Protein AF-A0A9D5L7P1-F1 (afdb_monomer_lite)

Radius of gyration: 15.71 Å; chains: 1; bounding box: 36×27×46 Å

Foldseek 3Di:
DVVLVVVLLVQLLVLLVVVVVVDPDDDDLLRSLVVSQQAKAAFDSDDLVCLLVQLVCLVVVNHPDDDPLVNVQSVVLNVQLVVVVVVVDDSSRSSVCRRVPPIGSGSSDDSVVSSVSSVVD

pLDDT: mean 94.83, std 4.99, range [66.44, 98.56]

Structure (mmCIF, N/CA/C/O backbone):
data_AF-A0A9D5L7P1-F1
#
_entry.id   AF-A0A9D5L7P1-F1
#
loop_
_atom_site.group_PDB
_atom_site.id
_atom_site.type_symbol
_atom_site.label_atom_id
_atom_site.label_alt_id
_atom_site.label_comp_id
_atom_site.label_asym_id
_atom_site.label_entity_id
_atom_site.label_seq_id
_atom_si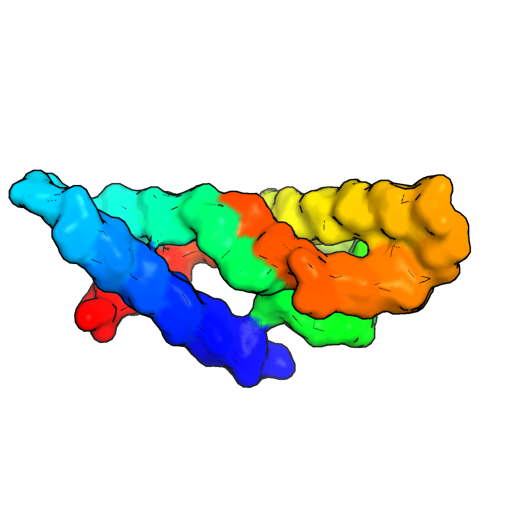te.pdbx_PDB_ins_code
_atom_site.Cartn_x
_atom_site.Cartn_y
_atom_site.Cartn_z
_atom_site.occupancy
_atom_site.B_iso_or_equiv
_atom_site.auth_seq_id
_atom_site.auth_comp_id
_atom_site.auth_asym_id
_atom_site.auth_atom_id
_atom_site.pdbx_PDB_model_num
ATOM 1 N N . MET A 1 1 ? 0.890 -12.842 7.928 1.00 66.44 1 MET A N 1
ATOM 2 C CA . MET A 1 1 ? 1.862 -11.865 7.367 1.00 66.44 1 MET A CA 1
ATOM 3 C C . MET A 1 1 ? 2.493 -12.376 6.073 1.00 66.44 1 MET A C 1
ATOM 5 O O . MET A 1 1 ? 2.486 -11.627 5.106 1.00 66.44 1 MET A O 1
ATOM 9 N N . LEU A 1 2 ? 2.978 -13.626 6.032 1.00 79.06 2 LEU A N 1
ATOM 10 C CA . LEU A 1 2 ? 3.538 -14.257 4.823 1.00 79.06 2 LEU A CA 1
ATOM 11 C C . LEU A 1 2 ? 2.576 -14.223 3.625 1.00 79.06 2 LEU A C 1
ATOM 13 O O . LEU A 1 2 ? 2.951 -13.748 2.560 1.00 79.06 2 LEU A O 1
ATOM 17 N N . GLU A 1 3 ? 1.310 -14.573 3.844 1.00 87.44 3 GLU A N 1
ATOM 18 C CA . GLU A 1 3 ? 0.274 -14.551 2.803 1.00 87.44 3 GLU A CA 1
ATOM 19 C C . GLU A 1 3 ? 0.130 -13.182 2.108 1.00 87.44 3 GLU A C 1
ATOM 21 O O . GLU A 1 3 ? 0.064 -13.100 0.883 1.00 87.44 3 GLU A O 1
ATOM 26 N N . GLN A 1 4 ? 0.163 -12.082 2.872 1.00 90.19 4 GLN A N 1
ATOM 27 C CA . GLN A 1 4 ? 0.057 -10.730 2.311 1.00 90.19 4 GLN A CA 1
ATOM 28 C C . GLN A 1 4 ? 1.301 -10.341 1.501 1.00 90.19 4 GLN A C 1
ATOM 30 O O . GLN A 1 4 ? 1.190 -9.621 0.510 1.00 90.19 4 GLN A O 1
ATOM 35 N N . ILE A 1 5 ? 2.482 -10.830 1.893 1.00 92.38 5 ILE A N 1
ATOM 36 C CA . ILE A 1 5 ? 3.729 -10.613 1.147 1.00 92.38 5 ILE A CA 1
ATOM 37 C C . ILE A 1 5 ? 3.686 -11.373 -0.179 1.00 92.38 5 ILE A C 1
ATOM 39 O O . ILE A 1 5 ? 4.012 -10.805 -1.220 1.00 92.38 5 ILE A O 1
ATOM 43 N N . GLU A 1 6 ? 3.262 -12.634 -0.162 1.00 94.44 6 GLU A N 1
ATOM 44 C CA . GLU A 1 6 ? 3.135 -13.446 -1.372 1.00 94.44 6 GLU A CA 1
ATOM 45 C C . GLU A 1 6 ? 2.097 -12.868 -2.329 1.00 94.44 6 GLU A C 1
ATOM 47 O O . GLU A 1 6 ? 2.371 -12.729 -3.522 1.00 94.44 6 GLU A O 1
ATOM 52 N N . ARG A 1 7 ? 0.933 -12.463 -1.805 1.00 95.88 7 ARG A N 1
ATOM 53 C CA . ARG A 1 7 ? -0.105 -11.788 -2.586 1.00 95.88 7 ARG A CA 1
ATOM 54 C C . ARG A 1 7 ? 0.428 -10.513 -3.234 1.00 95.88 7 ARG A C 1
ATOM 56 O O . ARG A 1 7 ? 0.309 -10.374 -4.447 1.00 95.88 7 ARG A O 1
ATOM 63 N N . ARG A 1 8 ? 1.102 -9.645 -2.467 1.00 96.50 8 ARG A N 1
ATOM 64 C CA . ARG A 1 8 ? 1.756 -8.441 -3.006 1.00 96.50 8 ARG A CA 1
ATOM 65 C C . ARG A 1 8 ? 2.713 -8.779 -4.133 1.00 96.50 8 ARG A C 1
ATOM 67 O O . ARG A 1 8 ? 2.708 -8.101 -5.150 1.00 96.50 8 ARG A O 1
ATOM 74 N N . ASN A 1 9 ? 3.557 -9.790 -3.948 1.00 97.12 9 ASN A N 1
ATOM 75 C CA . ASN A 1 9 ? 4.563 -10.139 -4.944 1.00 97.12 9 ASN A CA 1
ATOM 76 C C . ASN A 1 9 ? 3.915 -10.645 -6.242 1.00 97.12 9 ASN A C 1
ATOM 78 O O . ASN A 1 9 ? 4.384 -10.284 -7.318 1.00 97.12 9 ASN A O 1
ATOM 82 N N . ARG A 1 10 ? 2.826 -11.422 -6.155 1.00 97.00 10 ARG A N 1
ATOM 83 C CA . ARG A 1 10 ? 2.049 -11.849 -7.331 1.00 97.00 10 ARG A CA 1
ATOM 84 C C . ARG A 1 10 ? 1.397 -10.666 -8.044 1.00 97.00 10 ARG A C 1
ATOM 86 O O . ARG A 1 10 ? 1.506 -10.557 -9.262 1.00 97.00 10 ARG A O 1
ATOM 93 N N . ASP A 1 11 ? 0.757 -9.775 -7.293 1.00 97.81 11 ASP A N 1
ATOM 94 C CA . ASP A 1 11 ? 0.076 -8.598 -7.844 1.00 97.81 11 ASP A CA 1
ATOM 95 C C . ASP A 1 11 ? 1.078 -7.627 -8.483 1.00 97.81 11 ASP A C 1
ATOM 97 O O . ASP A 1 11 ? 0.840 -7.118 -9.575 1.00 97.81 11 ASP A O 1
ATOM 101 N N . PHE A 1 12 ? 2.244 -7.455 -7.860 1.00 98.06 12 PHE A N 1
ATOM 102 C CA . PHE A 1 12 ? 3.346 -6.662 -8.396 1.00 98.06 12 PHE A CA 1
ATOM 103 C C . PHE A 1 12 ? 3.919 -7.270 -9.682 1.00 98.06 12 PHE A C 1
ATOM 105 O O . PHE A 1 12 ? 4.092 -6.564 -10.669 1.00 98.06 12 PHE A O 1
ATOM 112 N N . ALA A 1 13 ? 4.173 -8.583 -9.704 1.00 97.38 13 ALA A N 1
ATOM 113 C CA . ALA A 1 13 ? 4.676 -9.274 -10.891 1.00 97.38 13 ALA A CA 1
ATOM 114 C C . ALA A 1 13 ? 3.709 -9.157 -12.077 1.00 97.38 13 ALA A C 1
ATOM 116 O O . ALA A 1 13 ? 4.129 -8.872 -13.197 1.00 97.38 13 ALA A O 1
ATOM 117 N N . ARG A 1 14 ? 2.407 -9.323 -11.821 1.00 97.19 14 ARG A N 1
ATOM 118 C CA . ARG A 1 14 ? 1.354 -9.095 -12.817 1.00 97.19 14 ARG A CA 1
ATOM 119 C C . ARG A 1 14 ? 1.388 -7.662 -13.345 1.00 97.19 14 ARG A C 1
ATOM 121 O O . ARG A 1 14 ? 1.385 -7.471 -14.554 1.00 97.19 14 ARG A O 1
ATOM 128 N N . ARG A 1 15 ? 1.516 -6.674 -12.459 1.00 97.44 15 ARG A N 1
ATOM 129 C CA . ARG A 1 15 ? 1.614 -5.265 -12.850 1.00 97.44 15 ARG A CA 1
ATOM 130 C C . ARG A 1 15 ? 2.839 -4.969 -13.715 1.00 97.44 15 ARG A C 1
ATOM 132 O O . ARG A 1 15 ? 2.740 -4.201 -14.665 1.00 97.44 15 ARG A O 1
ATOM 139 N N . CYS A 1 16 ? 3.982 -5.592 -13.427 1.00 96.31 16 CYS A N 1
ATOM 140 C CA . CYS A 1 16 ? 5.153 -5.490 -14.295 1.00 96.31 16 CYS A CA 1
ATOM 141 C C . CYS A 1 16 ? 4.873 -6.056 -15.697 1.00 96.31 16 CYS A C 1
ATOM 143 O O . CYS A 1 16 ? 5.227 -5.409 -16.678 1.00 96.31 16 CYS A O 1
ATOM 145 N N . LYS A 1 17 ? 4.208 -7.216 -15.802 1.00 94.88 17 LYS A N 1
ATOM 146 C CA . LYS A 1 17 ? 3.842 -7.816 -17.098 1.00 94.88 17 LYS A CA 1
ATOM 147 C C . LYS A 1 17 ? 2.917 -6.908 -17.908 1.00 94.88 17 LYS A C 1
ATOM 149 O O . LYS A 1 17 ? 3.214 -6.641 -19.064 1.00 94.88 17 LYS A O 1
ATOM 154 N N . GLU A 1 18 ? 1.890 -6.344 -17.275 1.00 94.69 18 GLU A N 1
ATOM 155 C CA . GLU A 1 18 ? 0.993 -5.367 -17.914 1.00 94.69 18 GLU A CA 1
ATOM 156 C C . GLU A 1 18 ? 1.760 -4.152 -18.462 1.00 94.69 18 GLU A C 1
ATOM 158 O O . GLU A 1 18 ? 1.518 -3.707 -19.580 1.00 94.69 18 GLU A O 1
ATOM 163 N N . ILE A 1 19 ? 2.713 -3.611 -17.693 1.00 94.31 19 ILE A N 1
ATOM 164 C CA . ILE A 1 19 ? 3.526 -2.469 -18.138 1.00 94.31 19 ILE A CA 1
ATOM 165 C C . ILE A 1 19 ? 4.421 -2.856 -19.322 1.00 94.31 19 ILE A C 1
ATOM 167 O O . ILE A 1 19 ? 4.560 -2.054 -20.242 1.00 94.31 19 ILE A O 1
ATOM 171 N N . MET A 1 20 ? 5.006 -4.058 -19.317 1.00 91.56 20 MET A N 1
ATOM 172 C CA . MET A 1 20 ? 5.815 -4.558 -20.436 1.00 91.56 20 MET A CA 1
ATOM 173 C C . MET A 1 20 ? 4.983 -4.753 -21.705 1.00 91.56 20 MET A C 1
ATOM 175 O O . MET A 1 20 ? 5.425 -4.369 -22.779 1.00 91.56 20 MET A O 1
ATOM 179 N N . GLU A 1 21 ? 3.779 -5.315 -21.591 1.00 91.50 21 GLU A N 1
ATOM 180 C CA . GLU A 1 21 ? 2.877 -5.531 -22.730 1.00 91.50 21 GLU A CA 1
ATOM 181 C C . GLU A 1 21 ? 2.426 -4.208 -23.367 1.00 91.50 21 GLU A C 1
ATOM 183 O O . GLU A 1 21 ? 2.313 -4.111 -24.588 1.00 91.50 21 GLU A O 1
ATOM 188 N N . LEU A 1 22 ? 2.213 -3.175 -22.547 1.00 89.81 22 LEU A N 1
ATOM 189 C CA . LEU A 1 22 ? 1.832 -1.834 -23.000 1.00 89.81 22 LEU A CA 1
ATOM 190 C C . LEU A 1 22 ? 3.012 -1.008 -23.533 1.00 89.81 22 LEU A C 1
ATOM 192 O O . LEU A 1 22 ? 2.794 0.007 -24.196 1.00 89.81 22 LEU A O 1
ATOM 196 N N . ASN A 1 23 ? 4.254 -1.387 -23.218 1.00 86.38 23 ASN A N 1
ATOM 197 C CA . ASN A 1 23 ? 5.442 -0.626 -23.582 1.00 86.38 23 ASN A CA 1
ATOM 198 C C . ASN A 1 23 ? 6.197 -1.302 -24.733 1.00 86.38 23 ASN A C 1
ATOM 200 O O . ASN A 1 23 ? 6.908 -2.282 -24.545 1.00 86.38 23 ASN A O 1
ATOM 204 N N . HIS A 1 24 ? 6.092 -0.741 -25.937 1.00 75.50 24 HIS A N 1
ATOM 205 C CA . HIS A 1 24 ? 6.767 -1.273 -27.127 1.00 75.50 24 HIS A CA 1
ATOM 206 C C . HIS A 1 24 ? 8.260 -0.900 -27.224 1.00 75.50 24 HIS A C 1
ATOM 208 O O . HIS A 1 24 ? 8.927 -1.290 -28.182 1.00 75.50 24 HIS A O 1
ATOM 214 N N . ALA A 1 25 ? 8.791 -0.132 -26.266 1.00 79.00 25 ALA A N 1
ATOM 215 C CA . ALA A 1 25 ? 10.185 0.299 -26.247 1.00 79.00 25 ALA A CA 1
ATOM 216 C C . ALA A 1 25 ? 11.044 -0.559 -25.298 1.00 79.00 25 ALA A C 1
ATOM 218 O O . ALA A 1 25 ? 10.557 -0.980 -24.245 1.00 79.00 25 ALA A O 1
ATOM 219 N N . PRO A 1 26 ? 12.340 -0.767 -25.608 1.00 76.44 26 PRO A N 1
ATOM 220 C CA . PRO A 1 26 ? 13.271 -1.399 -24.682 1.00 76.44 26 PRO A CA 1
ATOM 221 C C . PRO A 1 26 ? 13.343 -0.609 -23.371 1.00 76.44 26 PRO A C 1
ATOM 223 O O . PRO A 1 26 ? 13.695 0.571 -23.360 1.00 76.44 26 PRO A O 1
ATOM 226 N N . GLU A 1 27 ? 13.027 -1.264 -22.258 1.00 86.00 27 GLU A N 1
ATOM 227 C CA . GLU A 1 27 ? 13.040 -0.664 -20.928 1.00 86.00 27 GLU A CA 1
ATOM 228 C C . GLU A 1 27 ? 13.985 -1.437 -20.004 1.00 86.00 27 GLU A C 1
ATOM 230 O O . GLU A 1 27 ? 14.085 -2.662 -20.054 1.00 86.00 27 GLU A O 1
ATOM 235 N N . THR A 1 28 ? 14.704 -0.716 -19.140 1.00 92.69 28 THR A N 1
ATOM 236 C CA . THR A 1 28 ? 15.565 -1.362 -18.143 1.00 92.69 28 THR A CA 1
ATOM 237 C C . THR A 1 28 ? 14.731 -1.970 -17.019 1.00 92.69 28 THR A C 1
ATOM 239 O O . THR A 1 28 ? 13.714 -1.409 -16.608 1.00 92.69 28 THR A O 1
ATOM 242 N N . LEU A 1 29 ? 15.222 -3.062 -16.427 1.00 92.19 29 LEU A N 1
ATOM 243 C CA . LEU A 1 29 ? 14.584 -3.691 -15.266 1.00 92.19 29 LEU A CA 1
ATOM 244 C C . LEU A 1 29 ? 14.337 -2.700 -14.114 1.00 92.19 29 LEU A C 1
ATOM 246 O O . LEU A 1 29 ? 13.319 -2.771 -13.430 1.00 92.19 29 LEU A O 1
ATOM 250 N N . THR A 1 30 ? 15.265 -1.763 -13.900 1.00 94.06 30 THR A N 1
ATOM 251 C CA . THR A 1 30 ? 15.128 -0.720 -12.876 1.00 94.06 30 THR A CA 1
ATOM 252 C C . THR A 1 30 ? 13.965 0.216 -13.185 1.00 94.06 30 THR A C 1
ATOM 254 O O . THR A 1 30 ? 13.173 0.488 -12.289 1.00 94.06 30 THR A O 1
ATOM 257 N N . SER A 1 31 ? 13.836 0.678 -14.432 1.00 94.62 31 SER A N 1
ATOM 258 C CA . SER A 1 31 ? 12.735 1.557 -14.842 1.00 94.62 31 SER A CA 1
ATOM 259 C C . SER A 1 31 ? 11.381 0.856 -14.717 1.00 94.62 31 SER A C 1
ATOM 261 O O . SER A 1 31 ? 10.465 1.395 -14.094 1.00 94.62 31 SER A O 1
ATOM 263 N N . LEU A 1 32 ? 11.295 -0.395 -15.184 1.00 95.62 32 LEU A N 1
ATOM 264 C CA . LEU A 1 32 ? 10.096 -1.221 -15.051 1.00 95.62 32 LEU A CA 1
ATOM 265 C C . LEU A 1 32 ? 9.685 -1.398 -13.582 1.00 95.62 32 LEU A C 1
ATOM 267 O O . LEU A 1 32 ? 8.524 -1.195 -13.224 1.00 95.62 32 LEU A O 1
ATOM 271 N N . ALA A 1 33 ? 10.639 -1.761 -12.719 1.00 96.62 33 ALA A N 1
ATOM 272 C CA . ALA A 1 33 ? 10.385 -1.978 -11.299 1.00 96.62 33 ALA A CA 1
ATOM 273 C C . ALA A 1 33 ? 9.927 -0.695 -10.589 1.00 96.62 33 ALA A C 1
ATOM 275 O O . ALA A 1 33 ? 9.024 -0.758 -9.755 1.00 96.62 33 ALA A O 1
ATOM 276 N N . THR A 1 34 ? 10.519 0.456 -10.921 1.00 96.31 34 THR A N 1
ATOM 277 C CA . THR A 1 34 ? 10.117 1.758 -10.371 1.00 96.31 34 THR A CA 1
ATOM 278 C C . THR A 1 34 ? 8.696 2.115 -10.794 1.00 96.31 34 THR A C 1
ATOM 280 O O . THR A 1 34 ? 7.853 2.348 -9.931 1.00 96.31 34 THR A O 1
ATOM 283 N N . ARG A 1 35 ? 8.385 2.055 -12.095 1.00 95.69 35 ARG A N 1
ATOM 284 C CA . ARG A 1 35 ? 7.041 2.364 -12.610 1.00 95.69 35 ARG A CA 1
ATOM 285 C C . ARG A 1 35 ? 5.970 1.456 -12.019 1.00 95.69 35 ARG A C 1
ATOM 287 O O . ARG A 1 35 ? 4.904 1.929 -11.638 1.00 95.69 35 ARG A O 1
ATOM 294 N N . ALA A 1 36 ? 6.252 0.159 -11.912 1.00 96.94 36 ALA A N 1
ATOM 295 C CA . ALA A 1 36 ? 5.335 -0.779 -11.276 1.00 96.94 36 ALA A CA 1
ATOM 296 C C . ALA A 1 36 ? 5.126 -0.440 -9.792 1.00 96.94 36 ALA A C 1
ATOM 298 O O . ALA A 1 36 ? 3.991 -0.454 -9.321 1.00 96.94 36 ALA A O 1
ATOM 299 N N . ALA A 1 37 ? 6.192 -0.089 -9.062 1.00 97.38 37 ALA A N 1
ATOM 300 C CA . ALA A 1 37 ? 6.116 0.249 -7.640 1.00 97.38 37 ALA A CA 1
ATOM 301 C C . ALA A 1 37 ? 5.326 1.526 -7.361 1.00 97.38 37 ALA A C 1
ATOM 303 O O . ALA A 1 37 ? 4.611 1.568 -6.360 1.00 97.38 37 ALA A O 1
ATOM 304 N N . GLU A 1 38 ? 5.440 2.520 -8.238 1.00 96.69 38 GLU A N 1
ATOM 305 C CA . GLU A 1 38 ? 4.723 3.797 -8.168 1.00 96.69 38 GLU A CA 1
ATOM 306 C C . GLU A 1 38 ? 3.280 3.707 -8.676 1.00 96.69 38 GLU A C 1
ATOM 308 O O . GLU A 1 38 ? 2.486 4.609 -8.429 1.00 96.69 38 GLU A O 1
ATOM 313 N N . SER A 1 39 ? 2.921 2.623 -9.365 1.00 96.81 39 SER A N 1
ATOM 314 C CA . SER A 1 39 ? 1.560 2.417 -9.849 1.00 96.81 39 SER A CA 1
ATOM 315 C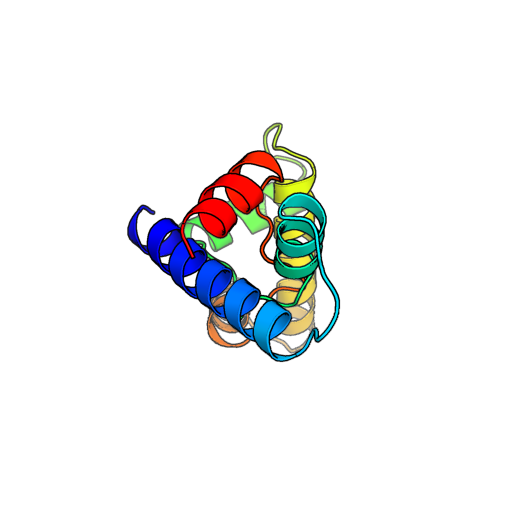 C . SER A 1 39 ? 0.601 1.987 -8.737 1.00 96.81 39 SER A C 1
ATOM 317 O O . SER A 1 39 ? 1.008 1.362 -7.755 1.00 96.81 39 SER A O 1
ATOM 319 N N . GLU 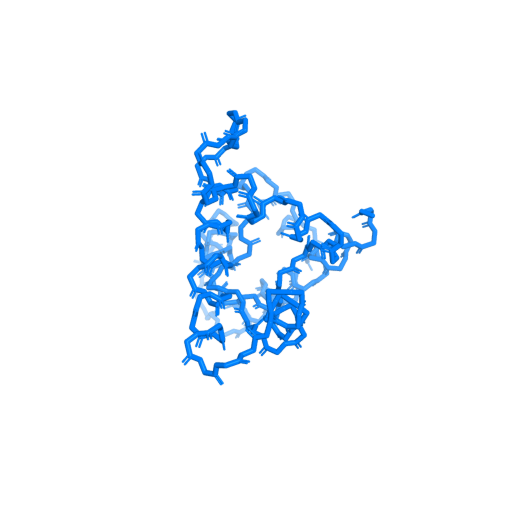A 1 40 ? -0.688 2.278 -8.929 1.00 96.94 40 GLU A N 1
ATOM 320 C CA . GLU A 1 40 ? -1.740 1.898 -7.987 1.00 96.94 40 GLU A CA 1
ATOM 321 C C . GLU A 1 40 ? -1.717 0.389 -7.689 1.00 96.94 40 GLU A C 1
ATOM 323 O O . GLU A 1 40 ? -1.646 -0.445 -8.597 1.00 96.94 40 GLU A O 1
ATOM 328 N N . ALA A 1 41 ? -1.799 0.048 -6.402 1.00 96.94 41 ALA A N 1
ATOM 329 C CA . ALA A 1 41 ? -1.940 -1.321 -5.937 1.00 96.94 41 ALA A CA 1
ATOM 330 C C . ALA A 1 41 ? -3.399 -1.614 -5.542 1.00 96.94 41 ALA A C 1
ATOM 332 O O . ALA A 1 41 ? -4.076 -0.758 -4.964 1.00 96.94 41 ALA A O 1
ATOM 333 N N . PRO A 1 42 ? -3.886 -2.848 -5.770 1.00 96.38 42 PRO A N 1
ATOM 334 C CA . PRO A 1 42 ? -5.290 -3.201 -5.561 1.00 96.38 42 PRO A CA 1
ATOM 335 C C . PRO A 1 42 ? 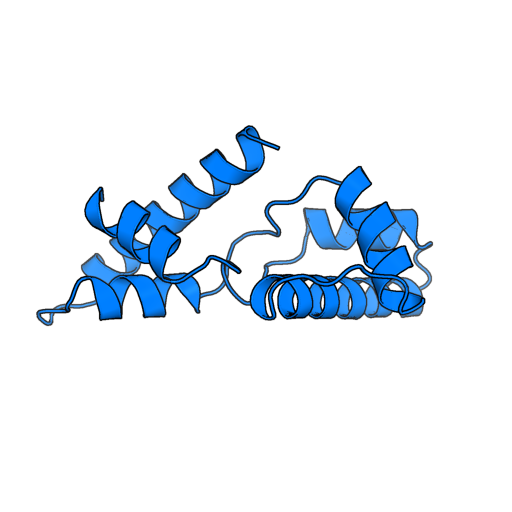-5.747 -3.086 -4.102 1.00 96.38 42 PRO A C 1
ATOM 337 O O . PRO A 1 42 ? -6.937 -2.929 -3.846 1.00 96.38 42 PRO A O 1
ATOM 340 N N . CYS A 1 43 ? -4.829 -3.187 -3.137 1.00 96.44 43 CYS A N 1
ATOM 341 C CA . CYS A 1 43 ? -5.126 -3.030 -1.719 1.00 96.44 43 CYS A CA 1
ATOM 342 C C . CYS A 1 43 ? -3.859 -2.737 -0.903 1.00 96.44 43 CYS A C 1
ATOM 344 O O . CYS A 1 43 ? -2.730 -2.803 -1.398 1.00 96.44 43 CYS A O 1
ATOM 346 N N . TYR A 1 44 ? -4.045 -2.484 0.392 1.00 97.06 44 TYR A N 1
ATOM 347 C CA . TYR A 1 44 ? -2.955 -2.496 1.363 1.00 97.06 44 TYR A CA 1
ATOM 348 C C . TYR A 1 44 ? -2.655 -3.927 1.815 1.00 97.06 44 TYR A C 1
ATOM 350 O O . TYR A 1 44 ? -3.497 -4.601 2.408 1.00 97.06 44 TYR A O 1
ATOM 358 N N . TYR A 1 45 ? -1.421 -4.383 1.604 1.00 96.12 45 TYR A N 1
ATOM 359 C CA . TYR A 1 45 ? -0.963 -5.724 1.991 1.00 96.12 45 TYR A CA 1
ATOM 360 C C . TYR A 1 45 ? -0.596 -5.801 3.480 1.00 96.12 45 TYR A C 1
ATOM 362 O O . TYR A 1 45 ? 0.561 -6.011 3.860 1.00 96.12 45 TYR A O 1
ATOM 370 N N . VAL A 1 46 ? -1.590 -5.585 4.338 1.00 95.88 46 VAL A N 1
ATOM 371 C CA . VAL A 1 46 ? -1.488 -5.574 5.805 1.00 95.88 46 VAL A CA 1
ATOM 372 C C . VAL A 1 46 ? -2.649 -6.362 6.415 1.00 95.88 46 VAL A C 1
ATOM 374 O O . VAL A 1 46 ? -3.668 -6.569 5.762 1.00 95.88 46 VAL A O 1
ATOM 377 N N . SER A 1 47 ? -2.502 -6.862 7.643 1.00 95.69 47 SER A N 1
ATOM 378 C CA . SER A 1 47 ? -3.636 -7.457 8.363 1.00 95.69 47 SER A CA 1
ATOM 379 C C . SER A 1 47 ? -4.494 -6.375 9.014 1.00 95.69 47 SER A C 1
ATOM 381 O O . SER A 1 47 ? -4.005 -5.280 9.308 1.00 95.69 47 SER A O 1
ATOM 383 N N . TYR A 1 48 ? -5.758 -6.709 9.282 1.00 96.38 48 TYR A N 1
ATOM 384 C CA . TYR A 1 48 ? -6.683 -5.835 10.000 1.00 96.38 48 TYR A CA 1
ATOM 385 C C . TYR A 1 48 ? -6.128 -5.407 11.365 1.00 96.38 48 TYR A C 1
ATOM 387 O O . TYR A 1 48 ? -5.994 -4.211 11.616 1.00 96.38 48 TYR A O 1
ATOM 395 N N . ASP A 1 49 ? -5.701 -6.361 12.196 1.00 96.44 49 ASP A N 1
ATOM 396 C CA . ASP A 1 49 ? -5.187 -6.071 13.543 1.00 96.44 49 ASP A CA 1
ATOM 397 C C . ASP A 1 49 ? -3.959 -5.157 13.513 1.00 96.44 49 ASP A C 1
ATOM 399 O O . ASP A 1 49 ? -3.821 -4.243 14.328 1.00 96.44 49 ASP A O 1
ATOM 403 N N . MET A 1 50 ? -3.077 -5.363 12.528 1.00 95.56 50 MET A N 1
ATOM 404 C CA . MET A 1 50 ? -1.915 -4.503 12.340 1.00 95.56 50 MET A CA 1
ATOM 405 C C . MET A 1 50 ? -2.339 -3.094 11.930 1.00 95.56 50 MET A C 1
ATOM 407 O O . MET A 1 50 ? -1.807 -2.132 12.469 1.00 95.56 50 MET A O 1
ATOM 411 N N . ALA A 1 51 ? -3.307 -2.951 11.023 1.00 97.25 51 ALA A N 1
ATOM 412 C CA . ALA A 1 51 ? -3.792 -1.639 10.611 1.00 97.25 51 ALA A CA 1
ATOM 413 C C . ALA A 1 51 ? -4.473 -0.884 11.762 1.00 97.25 51 ALA A C 1
ATOM 415 O O . ALA A 1 51 ? -4.160 0.284 11.984 1.00 97.25 51 ALA A O 1
ATOM 416 N N . VAL A 1 52 ? -5.342 -1.545 12.531 1.00 97.88 52 VAL A N 1
ATOM 417 C CA . VAL A 1 52 ? -6.002 -0.962 13.714 1.00 97.88 52 VAL A CA 1
ATOM 418 C C . VAL A 1 52 ? -4.971 -0.487 14.734 1.00 97.88 52 VAL A C 1
ATOM 420 O O . VAL A 1 52 ? -5.057 0.626 15.247 1.00 97.88 52 VAL A O 1
ATOM 423 N N . ARG A 1 53 ? -3.965 -1.306 15.038 1.00 97.00 53 ARG A N 1
ATOM 424 C CA . ARG A 1 53 ? -2.930 -0.912 15.995 1.00 97.00 53 ARG A CA 1
ATOM 425 C C . ARG A 1 53 ? -2.085 0.242 15.451 1.00 97.00 53 ARG A C 1
ATOM 427 O O . ARG A 1 53 ? -1.950 1.279 16.097 1.00 97.00 53 ARG A O 1
ATOM 434 N N . THR A 1 54 ? -1.553 0.090 14.244 1.00 96.62 54 THR A N 1
ATOM 435 C CA . THR A 1 54 ? -0.550 1.007 13.698 1.00 96.62 54 THR A CA 1
ATOM 436 C C . THR A 1 54 ? -1.129 2.354 13.276 1.00 96.62 54 THR A C 1
ATOM 438 O O . THR A 1 54 ? -0.466 3.372 13.452 1.00 96.62 54 THR A O 1
ATOM 441 N N . VAL A 1 55 ? -2.373 2.418 12.792 1.00 97.25 55 VAL A N 1
ATOM 442 C CA . VAL A 1 55 ? -3.030 3.709 12.513 1.00 97.25 55 VAL A CA 1
ATOM 443 C C . VAL A 1 55 ? -3.249 4.493 13.809 1.00 97.25 55 VAL A C 1
ATOM 445 O O . VAL A 1 55 ? -3.080 5.711 13.822 1.00 97.25 55 VAL A O 1
ATOM 448 N N . ARG A 1 56 ? -3.589 3.816 14.913 1.00 96.56 56 ARG A N 1
ATOM 449 C CA . ARG A 1 56 ? -3.732 4.462 16.224 1.00 96.56 56 ARG A CA 1
ATOM 450 C C . ARG A 1 56 ? -2.393 5.004 16.730 1.00 96.56 56 ARG A C 1
ATOM 452 O O . ARG A 1 56 ? -2.337 6.168 17.112 1.00 96.56 56 ARG A O 1
ATOM 459 N N . GLU A 1 57 ? -1.334 4.199 16.673 1.00 96.31 57 GLU A N 1
ATOM 460 C CA . GLU A 1 57 ? 0.035 4.612 17.035 1.00 96.31 57 GLU A CA 1
ATOM 461 C C . GLU A 1 57 ? 0.517 5.789 16.172 1.00 96.31 57 GLU A C 1
ATOM 463 O O . GLU A 1 57 ? 1.022 6.782 16.693 1.00 96.31 57 GLU A O 1
ATOM 468 N N . TYR A 1 58 ? 0.296 5.724 14.853 1.00 95.94 58 TYR A N 1
ATOM 469 C CA . TYR A 1 58 ? 0.629 6.798 13.914 1.00 95.94 58 TYR A CA 1
ATOM 470 C C . TYR A 1 58 ? -0.039 8.121 14.301 1.00 95.94 58 TYR A C 1
ATOM 472 O O . TYR A 1 58 ? 0.631 9.148 14.383 1.00 95.94 58 TYR A O 1
ATOM 480 N N . ARG A 1 59 ? -1.345 8.095 14.591 1.00 94.19 59 ARG A N 1
ATOM 481 C CA . ARG A 1 59 ? -2.123 9.294 14.950 1.00 94.19 59 ARG A CA 1
ATOM 482 C C . ARG A 1 59 ? -1.709 9.916 16.281 1.00 94.19 59 ARG A C 1
ATOM 484 O O . ARG A 1 59 ? -1.872 11.118 16.450 1.00 94.19 59 ARG A O 1
ATOM 491 N N . ARG A 1 60 ? -1.184 9.119 17.213 1.00 95.75 60 ARG A N 1
ATOM 492 C CA . ARG A 1 60 ? -0.671 9.599 18.506 1.00 95.75 60 ARG A CA 1
ATOM 493 C C . ARG A 1 60 ? 0.768 10.111 18.437 1.00 95.75 60 ARG A C 1
ATOM 495 O O . ARG A 1 60 ? 1.272 10.620 19.428 1.00 95.75 60 ARG A O 1
ATOM 502 N N . GLY A 1 61 ? 1.439 9.958 17.293 1.00 92.75 61 GLY A N 1
ATOM 503 C CA . GLY A 1 61 ? 2.873 10.228 17.182 1.00 92.75 61 GLY A CA 1
ATOM 504 C C . GLY A 1 61 ? 3.745 9.187 17.895 1.00 92.75 61 GLY A C 1
ATOM 505 O O . GLY A 1 61 ? 4.936 9.410 18.070 1.00 92.75 61 GLY A O 1
ATOM 506 N N . GLU A 1 62 ? 3.171 8.044 18.276 1.00 92.69 62 GLU A N 1
ATOM 507 C CA . GLU A 1 62 ? 3.831 6.959 19.022 1.00 92.69 62 GLU A CA 1
ATOM 508 C C . GLU A 1 62 ? 4.465 5.913 18.093 1.00 92.69 62 GLU A C 1
ATOM 510 O O . GLU A 1 62 ? 5.059 4.935 18.547 1.00 92.69 62 GLU A O 1
ATOM 515 N N . LEU A 1 63 ? 4.319 6.077 16.775 1.00 89.88 63 LEU A N 1
ATOM 516 C CA . LEU A 1 63 ? 4.829 5.105 15.822 1.00 89.88 63 LEU A CA 1
ATOM 517 C C . LEU A 1 63 ? 6.359 5.074 15.848 1.00 89.88 63 LEU A C 1
ATOM 519 O O . LEU A 1 63 ? 7.016 6.078 15.563 1.00 89.88 63 LEU A O 1
ATOM 523 N N . ALA A 1 64 ? 6.902 3.889 16.132 1.00 87.00 64 ALA A N 1
ATOM 524 C CA . ALA A 1 64 ? 8.335 3.630 16.130 1.00 87.00 64 ALA A CA 1
ATOM 525 C C . ALA A 1 64 ? 9.002 4.060 14.812 1.00 87.00 64 ALA A C 1
ATOM 527 O O . ALA A 1 64 ? 8.357 4.201 13.767 1.00 87.00 64 ALA A O 1
ATOM 528 N N . THR A 1 65 ? 10.325 4.226 14.845 1.00 88.00 65 THR A N 1
ATOM 529 C CA . THR A 1 65 ? 11.108 4.547 13.651 1.00 88.00 65 THR A CA 1
ATOM 530 C C . THR A 1 65 ? 10.915 3.469 12.586 1.00 88.00 65 THR A C 1
ATOM 532 O O . THR A 1 65 ? 11.379 2.339 12.711 1.00 88.00 65 THR A O 1
ATOM 535 N N . ILE A 1 66 ? 10.221 3.844 11.516 1.00 91.06 66 ILE A N 1
ATOM 536 C CA . ILE A 1 66 ? 9.964 3.020 10.338 1.00 91.06 66 ILE A CA 1
ATOM 537 C C . ILE A 1 66 ? 10.518 3.709 9.097 1.00 91.06 66 ILE A C 1
ATOM 539 O O . ILE A 1 66 ? 10.757 4.918 9.091 1.00 91.06 66 ILE A O 1
ATOM 543 N N . SER A 1 67 ? 10.683 2.944 8.019 1.00 93.44 67 SER A N 1
ATOM 544 C CA . SER A 1 67 ? 11.127 3.505 6.746 1.00 93.44 67 SER A CA 1
ATOM 545 C C . SER A 1 67 ? 10.157 4.585 6.235 1.00 93.44 67 SER A C 1
ATOM 547 O O . SER A 1 67 ? 8.943 4.456 6.438 1.00 93.44 67 SER A O 1
ATOM 549 N N . PRO A 1 68 ? 10.651 5.615 5.518 1.00 94.56 68 PRO A N 1
ATOM 550 C CA . PRO A 1 68 ? 9.804 6.657 4.930 1.00 94.56 68 PRO A CA 1
ATOM 551 C C . PRO A 1 68 ? 8.660 6.089 4.084 1.00 94.56 68 PRO A C 1
ATOM 553 O O . PRO A 1 68 ? 7.530 6.557 4.161 1.00 94.56 68 PRO A O 1
ATOM 556 N N . LEU A 1 69 ? 8.928 5.001 3.358 1.00 94.62 69 LEU A N 1
ATOM 557 C CA . LEU A 1 69 ? 7.940 4.297 2.547 1.00 94.62 69 LEU A CA 1
ATOM 558 C C . LEU A 1 69 ? 6.789 3.712 3.378 1.00 94.62 69 LEU A C 1
ATOM 560 O O . LEU A 1 69 ? 5.621 3.862 3.030 1.00 94.62 69 LEU A O 1
ATOM 564 N N . ARG A 1 70 ? 7.105 3.058 4.504 1.00 94.69 70 ARG A N 1
ATOM 565 C CA . ARG A 1 70 ? 6.079 2.546 5.422 1.00 94.69 70 ARG A CA 1
ATOM 566 C C . ARG A 1 70 ? 5.333 3.688 6.100 1.00 94.69 70 ARG A C 1
ATOM 568 O O . ARG A 1 70 ? 4.129 3.572 6.296 1.00 94.69 70 ARG A O 1
ATOM 575 N N . ARG A 1 71 ? 6.021 4.783 6.432 1.00 96.00 71 ARG A N 1
ATOM 576 C CA . ARG A 1 71 ? 5.393 5.983 6.999 1.00 96.00 71 ARG A CA 1
ATOM 577 C C . ARG A 1 71 ? 4.369 6.578 6.033 1.00 96.00 71 ARG A C 1
ATOM 579 O O . ARG A 1 71 ? 3.246 6.814 6.459 1.00 96.00 71 ARG A O 1
ATOM 586 N N . ALA A 1 72 ? 4.717 6.723 4.755 1.00 96.75 72 ALA A N 1
ATOM 587 C CA . ALA A 1 72 ? 3.805 7.207 3.719 1.00 96.75 72 ALA A CA 1
ATOM 588 C C . ALA A 1 72 ? 2.569 6.302 3.557 1.00 96.75 72 ALA A C 1
ATOM 590 O O . ALA A 1 72 ? 1.446 6.793 3.484 1.00 96.75 72 ALA A O 1
ATOM 591 N N . MET A 1 73 ? 2.754 4.976 3.592 1.00 97.75 73 MET A N 1
ATOM 592 C CA . MET A 1 73 ? 1.640 4.019 3.567 1.00 97.75 73 MET A CA 1
ATOM 593 C C . MET A 1 73 ? 0.671 4.241 4.736 1.00 97.75 73 MET A C 1
ATOM 595 O O . MET A 1 73 ? -0.543 4.294 4.541 1.00 97.75 73 MET A O 1
ATOM 599 N N . TRP A 1 74 ? 1.195 4.366 5.959 1.00 97.81 74 TRP A N 1
ATOM 600 C CA . TRP A 1 74 ? 0.365 4.552 7.152 1.00 97.81 74 TRP A CA 1
ATOM 601 C C . TRP A 1 74 ? -0.300 5.921 7.208 1.00 97.81 74 TRP A C 1
ATOM 603 O O . TRP A 1 74 ? -1.443 6.017 7.655 1.00 97.81 74 TRP A O 1
ATOM 613 N N . GLU A 1 75 ? 0.370 6.955 6.709 1.00 97.81 75 GLU A N 1
ATOM 614 C CA . GLU A 1 75 ? -0.231 8.267 6.507 1.00 97.81 75 GLU A CA 1
ATOM 615 C C . GLU A 1 75 ? -1.439 8.181 5.568 1.00 97.81 75 GLU A C 1
ATOM 617 O O . GLU A 1 75 ? -2.520 8.671 5.904 1.00 97.81 75 GLU A O 1
ATOM 622 N N . GLU A 1 76 ? -1.288 7.516 4.421 1.00 98.50 76 GLU A N 1
ATOM 623 C CA . GLU A 1 76 ? -2.372 7.375 3.450 1.00 98.50 76 GLU A CA 1
ATOM 624 C C . GLU A 1 76 ? -3.558 6.597 4.027 1.00 98.50 76 GLU A C 1
ATOM 626 O O . GLU A 1 76 ? -4.705 7.042 3.907 1.00 98.50 76 GLU A O 1
ATOM 631 N N . ILE A 1 77 ? -3.295 5.475 4.704 1.00 98.38 77 ILE A N 1
ATOM 632 C CA . ILE A 1 77 ? -4.340 4.706 5.389 1.00 98.38 77 ILE A CA 1
ATOM 633 C C . ILE A 1 77 ? -5.028 5.591 6.434 1.00 98.38 77 ILE A C 1
ATOM 635 O O . ILE A 1 77 ? -6.253 5.670 6.449 1.00 98.38 77 ILE A O 1
ATOM 639 N N . SER A 1 78 ? -4.272 6.302 7.278 1.00 98.19 78 SER A N 1
ATOM 640 C CA . SER A 1 78 ? -4.828 7.173 8.323 1.00 98.19 78 SER A CA 1
ATOM 641 C C . SER A 1 78 ? -5.741 8.260 7.750 1.00 98.19 78 SER A C 1
ATOM 643 O O . SER A 1 78 ? -6.822 8.504 8.299 1.00 98.19 78 SER A O 1
ATOM 645 N N . ARG A 1 79 ? -5.343 8.862 6.621 1.00 98.38 79 ARG A N 1
ATOM 646 C CA . ARG A 1 79 ? -6.121 9.871 5.888 1.00 98.38 79 ARG A CA 1
ATOM 647 C C . ARG A 1 79 ? -7.431 9.294 5.353 1.00 98.38 79 ARG A C 1
ATOM 649 O O . ARG A 1 79 ? -8.487 9.892 5.545 1.00 98.38 79 ARG A O 1
ATOM 656 N N . LYS A 1 80 ? -7.386 8.110 4.735 1.00 98.50 80 LYS A N 1
ATOM 657 C CA . LYS A 1 80 ? -8.588 7.419 4.237 1.00 98.50 80 LYS A CA 1
ATOM 658 C C . LYS A 1 80 ? -9.516 6.995 5.375 1.00 98.50 80 LYS A C 1
ATOM 660 O O . LYS A 1 80 ? -10.725 7.157 5.255 1.00 98.50 80 LYS A O 1
ATOM 665 N N . VAL A 1 81 ? -8.969 6.526 6.499 1.00 98.56 81 VAL A N 1
ATOM 666 C CA . VAL A 1 81 ? -9.756 6.189 7.699 1.00 98.56 81 VAL A CA 1
ATOM 667 C C . VAL A 1 81 ? -10.460 7.433 8.239 1.00 98.56 81 VAL A C 1
ATOM 669 O O . VAL A 1 81 ? -11.660 7.379 8.493 1.00 98.56 81 VAL A O 1
ATOM 672 N N . ALA A 1 82 ? -9.761 8.570 8.327 1.00 98.19 82 ALA A N 1
ATOM 673 C CA . ALA A 1 82 ? -10.350 9.829 8.784 1.00 98.19 82 ALA A CA 1
ATOM 674 C C . ALA A 1 82 ? -11.515 10.283 7.888 1.00 98.19 82 ALA A C 1
ATOM 676 O O . ALA A 1 82 ? -12.536 10.740 8.395 1.00 98.19 82 ALA A O 1
ATOM 677 N N . ALA A 1 83 ? -11.411 10.091 6.569 1.00 98.19 83 ALA A N 1
ATOM 678 C CA . ALA A 1 83 ? -12.493 10.410 5.638 1.00 98.19 83 ALA A CA 1
ATOM 679 C C . ALA A 1 83 ? -13.762 9.564 5.874 1.00 98.19 83 ALA A C 1
ATOM 681 O O . ALA A 1 83 ? -14.872 10.059 5.691 1.00 98.19 83 ALA A O 1
ATOM 682 N N . PHE A 1 84 ? -13.629 8.303 6.300 1.00 98.19 84 PHE A N 1
ATOM 683 C CA . PHE A 1 84 ? -14.781 7.482 6.696 1.00 98.19 84 PHE A CA 1
ATOM 684 C C . PHE A 1 84 ? -15.316 7.856 8.082 1.00 98.19 84 PHE A C 1
ATOM 686 O O . PHE A 1 84 ? -16.532 7.885 8.271 1.00 98.19 84 PHE A O 1
ATOM 693 N N . GLU A 1 85 ? -14.449 8.199 9.035 1.00 97.88 85 GLU A N 1
ATOM 694 C CA . GLU A 1 85 ? -14.873 8.68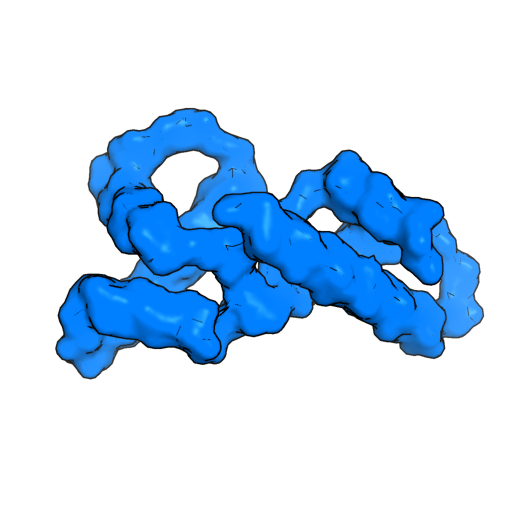6 10.357 1.00 97.88 85 GLU A CA 1
ATOM 695 C C . GLU A 1 85 ? -15.677 9.988 10.255 1.00 97.88 85 GLU A C 1
ATOM 697 O O . GLU A 1 85 ? -16.718 10.117 10.895 1.00 97.88 85 GLU A O 1
ATOM 702 N N . GLN A 1 86 ? -15.283 10.906 9.367 1.00 97.56 86 GLN A N 1
ATOM 703 C CA . GLN A 1 86 ? -16.048 12.122 9.054 1.00 97.56 86 GLN A CA 1
ATOM 704 C C . GLN A 1 86 ? -17.445 11.831 8.482 1.00 97.56 86 GLN A C 1
ATOM 706 O O . GLN A 1 86 ? -18.343 12.659 8.592 1.00 97.56 86 GLN A O 1
ATOM 711 N N . ARG A 1 87 ? -17.652 10.644 7.901 1.00 96.69 87 ARG A N 1
ATOM 712 C CA . ARG A 1 87 ? -18.959 10.158 7.424 1.00 96.69 87 ARG A CA 1
ATOM 713 C C . ARG A 1 87 ? -19.741 9.402 8.508 1.00 96.69 87 ARG A C 1
ATOM 715 O O . ARG A 1 87 ? -20.724 8.738 8.190 1.00 96.69 87 ARG A O 1
ATOM 722 N N . GLY A 1 88 ? -19.293 9.448 9.764 1.00 97.31 88 GLY A N 1
ATOM 723 C CA . GLY A 1 88 ? -19.950 8.817 10.912 1.00 97.31 88 GLY A CA 1
ATOM 724 C C . GLY A 1 88 ? -19.566 7.355 11.160 1.00 97.31 88 GLY A C 1
ATOM 725 O O . GLY A 1 88 ? -20.187 6.692 11.990 1.00 97.31 88 GLY A O 1
ATOM 726 N N . TYR A 1 89 ? -18.560 6.814 10.464 1.00 97.69 89 TYR A N 1
ATOM 727 C CA . TYR A 1 89 ? -18.098 5.448 10.720 1.00 97.69 89 TYR A CA 1
ATOM 728 C C . TYR A 1 89 ? -17.273 5.416 12.011 1.00 97.69 89 TYR A C 1
ATOM 730 O O . TYR A 1 89 ? -16.355 6.209 12.187 1.00 97.69 89 TYR A O 1
ATOM 738 N N . GLY A 1 90 ? -17.539 4.455 12.897 1.00 97.94 90 GLY A N 1
ATOM 739 C CA . GLY A 1 90 ? -16.653 4.203 14.036 1.00 97.94 90 GLY A CA 1
ATOM 740 C C . GLY A 1 90 ? -15.267 3.733 13.578 1.00 97.94 90 GLY A C 1
ATOM 741 O O . GLY A 1 90 ? -15.157 3.046 12.563 1.00 97.94 90 GLY A O 1
ATOM 742 N N . TYR A 1 91 ? -14.220 4.044 14.349 1.00 97.94 91 TYR A N 1
ATOM 743 C CA . TYR A 1 91 ? -12.813 3.779 14.007 1.00 97.94 91 TYR A CA 1
ATOM 744 C C . TYR A 1 91 ? -12.549 2.377 13.427 1.00 97.94 91 TYR A C 1
ATOM 746 O O . TYR A 1 91 ? -11.998 2.236 12.338 1.00 97.94 91 TYR A O 1
ATOM 754 N N . HIS A 1 92 ? -12.995 1.327 14.124 1.00 98.12 92 HIS A N 1
ATOM 755 C CA . HIS A 1 92 ? -12.803 -0.062 13.694 1.00 98.12 92 HIS A CA 1
ATOM 756 C C . HIS A 1 92 ? -13.465 -0.360 12.345 1.00 98.12 92 HIS A C 1
ATOM 758 O O . HIS A 1 92 ? -12.858 -1.013 11.496 1.00 98.12 92 HIS A O 1
ATOM 764 N N . ARG A 1 93 ? -14.679 0.163 12.137 1.00 98.12 93 ARG A N 1
ATOM 765 C CA . ARG A 1 93 ? -15.436 0.020 10.890 1.00 98.12 93 ARG A CA 1
ATOM 766 C C . ARG A 1 93 ? -14.805 0.836 9.763 1.00 98.12 93 ARG A C 1
ATOM 768 O O . ARG A 1 93 ? -14.792 0.387 8.622 1.00 98.12 93 ARG A O 1
ATOM 775 N N . ALA A 1 94 ? -14.266 2.014 10.067 1.00 98.44 94 ALA A N 1
ATOM 776 C CA . ALA A 1 94 ? -13.546 2.840 9.105 1.00 98.44 94 ALA A CA 1
ATOM 777 C C . ALA A 1 94 ? -12.267 2.136 8.619 1.00 98.44 94 ALA A C 1
ATOM 779 O O . ALA A 1 94 ? -12.055 2.039 7.413 1.00 98.44 94 ALA A O 1
ATOM 780 N N . VAL A 1 95 ? -11.467 1.565 9.529 1.00 98.38 95 VAL A N 1
ATOM 781 C CA . VAL A 1 95 ? -10.277 0.765 9.174 1.00 98.38 95 VAL A CA 1
ATOM 782 C C . VAL A 1 95 ? -10.655 -0.443 8.320 1.00 98.38 95 VAL A C 1
ATOM 784 O O . VAL A 1 95 ? -10.062 -0.651 7.263 1.00 98.38 95 VAL A O 1
ATOM 787 N N . GLU A 1 96 ? -11.661 -1.213 8.737 1.00 98.12 96 GLU A N 1
ATOM 788 C CA . GLU A 1 96 ? -12.149 -2.368 7.975 1.00 98.12 96 GLU A CA 1
ATOM 789 C C . GLU A 1 96 ? -12.582 -1.962 6.558 1.00 98.12 96 GLU A C 1
ATOM 791 O O . GLU A 1 96 ? -12.198 -2.595 5.575 1.00 98.12 96 GLU A O 1
ATOM 796 N N . THR A 1 97 ? -13.340 -0.867 6.449 1.00 98.00 97 THR A N 1
ATOM 797 C CA . THR A 1 97 ? -13.842 -0.363 5.167 1.00 98.00 97 THR A CA 1
ATOM 798 C C . THR A 1 97 ? -12.689 0.043 4.256 1.00 98.00 97 THR A C 1
ATOM 800 O O . THR A 1 97 ? -12.652 -0.389 3.108 1.00 98.00 97 THR A O 1
ATOM 803 N N . VAL A 1 98 ? -11.699 0.782 4.768 1.00 98.25 98 VAL A N 1
ATOM 804 C CA . VAL A 1 98 ? -10.510 1.169 3.992 1.00 98.25 98 VAL A CA 1
ATOM 805 C C . VAL A 1 98 ? -9.763 -0.054 3.469 1.00 98.25 98 VAL A C 1
ATOM 807 O O . VAL A 1 98 ? -9.456 -0.103 2.283 1.00 98.25 98 VAL A O 1
ATOM 810 N N . LEU A 1 99 ? -9.503 -1.059 4.307 1.00 97.31 99 LEU A N 1
ATOM 811 C CA . LEU A 1 99 ? -8.772 -2.251 3.863 1.00 97.31 99 LEU A CA 1
ATOM 812 C C . LEU A 1 99 ? -9.541 -3.086 2.834 1.00 97.31 99 LEU A C 1
ATOM 814 O O . LEU A 1 99 ? -8.917 -3.764 2.020 1.00 97.31 99 LEU A O 1
ATOM 818 N N . ARG A 1 100 ? -10.877 -3.054 2.876 1.00 96.62 100 ARG A N 1
ATOM 819 C CA . ARG A 1 100 ? -11.727 -3.824 1.962 1.00 96.62 100 ARG A CA 1
ATOM 820 C C . ARG A 1 100 ? -11.960 -3.123 0.627 1.00 96.62 100 ARG A C 1
ATOM 822 O O . ARG A 1 100 ? -12.081 -3.811 -0.381 1.00 96.62 100 ARG A O 1
ATOM 829 N N . THR A 1 101 ? -12.083 -1.796 0.616 1.00 96.00 101 THR A N 1
ATOM 830 C CA . THR A 1 101 ? -12.590 -1.070 -0.561 1.00 96.00 101 THR A CA 1
ATOM 831 C C . THR A 1 101 ? -11.603 -0.090 -1.172 1.00 96.00 101 THR A C 1
ATOM 833 O O . THR A 1 101 ? -11.838 0.359 -2.289 1.00 96.00 101 THR A O 1
ATOM 836 N N . ALA A 1 102 ? -10.551 0.313 -0.457 1.00 95.88 102 ALA A N 1
ATOM 837 C CA . ALA A 1 102 ? -9.611 1.294 -0.982 1.00 95.88 102 ALA A CA 1
ATOM 838 C C . ALA A 1 102 ? -8.454 0.620 -1.724 1.00 95.88 102 ALA A C 1
ATOM 840 O O . ALA A 1 102 ? -7.812 -0.297 -1.209 1.00 95.88 102 ALA A O 1
ATOM 841 N N . THR A 1 103 ? -8.134 1.163 -2.895 1.00 96.31 103 THR A N 1
ATOM 842 C CA . THR A 1 103 ? -6.850 0.940 -3.559 1.00 96.31 103 THR A CA 1
ATOM 843 C C . THR A 1 103 ? -5.754 1.693 -2.810 1.00 96.31 103 THR A C 1
ATOM 845 O O . THR A 1 103 ? -6.029 2.659 -2.089 1.00 96.31 103 THR A O 1
ATOM 848 N N . ALA A 1 104 ? -4.510 1.247 -2.929 1.00 97.31 104 ALA A N 1
ATOM 849 C CA . ALA A 1 104 ? -3.348 1.944 -2.391 1.00 97.31 104 ALA A CA 1
ATOM 850 C C . ALA A 1 104 ? -2.681 2.744 -3.514 1.00 97.31 104 ALA A C 1
ATOM 852 O O . ALA A 1 104 ? -2.530 2.219 -4.6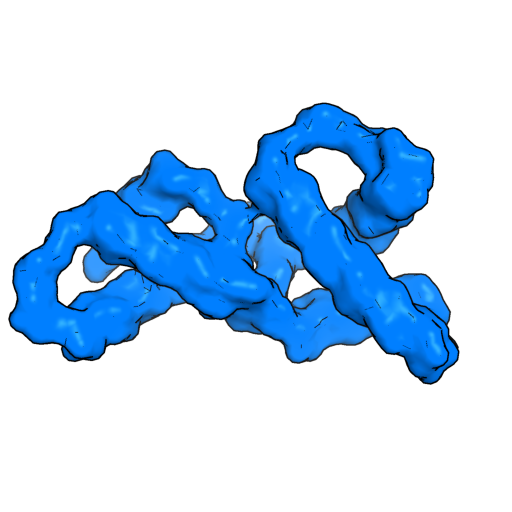14 1.00 97.31 104 ALA A O 1
ATOM 853 N N . SER A 1 105 ? -2.250 3.983 -3.250 1.00 97.50 105 SER A N 1
ATOM 854 C CA . SER A 1 105 ? -1.657 4.842 -4.296 1.00 97.50 105 SER A CA 1
ATOM 855 C C . SER A 1 105 ? -0.412 4.247 -4.960 1.00 97.50 105 SER A C 1
ATOM 857 O O . SER A 1 105 ? -0.088 4.607 -6.085 1.00 97.50 105 SER A O 1
ATOM 859 N N . SER A 1 106 ? 0.275 3.342 -4.263 1.00 97.62 106 SER A N 1
ATOM 860 C CA . SER A 1 106 ? 1.469 2.647 -4.725 1.00 97.62 106 SER A CA 1
ATOM 861 C C . SER A 1 106 ? 1.576 1.271 -4.060 1.00 97.62 106 SER A C 1
ATOM 863 O O . SER A 1 106 ? 0.851 0.959 -3.107 1.00 97.62 106 SER A O 1
ATOM 865 N N . PHE A 1 107 ? 2.533 0.449 -4.489 1.00 97.75 107 PHE A N 1
ATOM 866 C CA . PHE A 1 107 ? 2.798 -0.849 -3.852 1.00 97.75 107 PHE A CA 1
ATOM 867 C C . PHE A 1 107 ? 3.512 -0.752 -2.497 1.00 97.75 107 PHE A C 1
ATOM 869 O O . PHE A 1 107 ? 3.639 -1.769 -1.805 1.00 97.75 107 PHE A O 1
ATOM 876 N N . PHE A 1 108 ? 4.014 0.431 -2.117 1.00 96.81 108 PHE A N 1
ATOM 877 C CA . PHE A 1 108 ? 4.795 0.650 -0.892 1.00 96.81 108 PHE A CA 1
ATOM 878 C C . PHE A 1 108 ? 5.888 -0.411 -0.672 1.00 96.81 108 PHE A C 1
ATOM 880 O O . PHE A 1 108 ? 6.103 -0.924 0.434 1.00 96.81 108 PHE A O 1
ATOM 887 N N . ILE A 1 109 ? 6.586 -0.758 -1.755 1.00 95.69 109 ILE A N 1
ATOM 888 C CA . ILE A 1 109 ? 7.640 -1.769 -1.795 1.00 95.69 109 ILE A CA 1
ATOM 889 C C . ILE A 1 109 ? 9.015 -1.125 -2.005 1.00 95.69 109 ILE A C 1
ATOM 891 O O . ILE A 1 109 ? 9.150 -0.151 -2.739 1.00 95.69 109 ILE A O 1
ATOM 895 N N . SER A 1 110 ? 10.049 -1.633 -1.326 1.00 95.56 110 SER A N 1
ATOM 896 C CA . SER A 1 110 ? 11.389 -1.053 -1.457 1.00 95.56 110 SER A CA 1
ATOM 897 C C . SER A 1 110 ? 11.964 -1.299 -2.859 1.00 95.56 110 SER A C 1
ATOM 899 O O . SER A 1 110 ? 11.715 -2.370 -3.420 1.00 95.56 110 SER A O 1
ATOM 901 N N . PRO A 1 111 ? 12.805 -0.395 -3.400 1.00 95.12 111 PRO A N 1
ATOM 902 C CA . PRO A 1 111 ? 13.392 -0.561 -4.734 1.00 95.12 111 PRO A CA 1
ATOM 903 C C . PRO A 1 111 ? 14.154 -1.880 -4.914 1.00 95.12 111 PRO A C 1
ATOM 905 O O . PRO A 1 111 ? 14.077 -2.521 -5.958 1.00 95.12 111 PRO A O 1
ATOM 908 N N . VAL A 1 112 ? 14.859 -2.333 -3.871 1.00 95.44 112 VAL A N 1
ATOM 909 C CA . VAL A 1 112 ? 15.573 -3.620 -3.884 1.00 95.44 112 VAL A CA 1
ATOM 910 C C . VAL A 1 112 ? 14.598 -4.785 -4.062 1.00 95.44 112 VAL A C 1
ATOM 912 O O . VAL A 1 112 ? 14.831 -5.656 -4.897 1.00 95.44 112 VAL A O 1
ATOM 915 N N . THR A 1 113 ? 13.485 -4.779 -3.325 1.00 96.06 113 THR A N 1
ATOM 916 C CA . THR A 1 113 ? 12.477 -5.846 -3.409 1.00 96.06 113 THR A CA 1
ATOM 917 C C . THR A 1 113 ? 11.725 -5.786 -4.738 1.00 96.06 113 THR A C 1
ATOM 919 O O . THR A 1 113 ? 11.501 -6.824 -5.351 1.00 96.06 113 THR A O 1
ATOM 922 N N . ALA A 1 114 ? 11.387 -4.582 -5.210 1.00 96.75 114 ALA A N 1
ATOM 923 C CA . ALA A 1 114 ? 10.744 -4.352 -6.501 1.00 96.75 114 ALA A CA 1
ATOM 924 C C . ALA A 1 114 ? 11.567 -4.957 -7.648 1.00 96.75 114 ALA A C 1
ATOM 926 O O . ALA A 1 114 ? 11.059 -5.784 -8.402 1.00 96.75 114 ALA A O 1
ATOM 927 N N . ARG A 1 115 ? 12.868 -4.638 -7.715 1.00 97.00 115 ARG A N 1
ATOM 928 C CA . ARG A 1 115 ? 13.783 -5.218 -8.713 1.00 97.00 115 ARG A CA 1
ATOM 929 C C . ARG A 1 115 ? 13.904 -6.732 -8.580 1.00 97.00 115 ARG A C 1
ATOM 931 O O . ARG A 1 115 ? 13.921 -7.425 -9.588 1.00 97.00 115 ARG A O 1
ATOM 938 N N . HIS A 1 116 ? 13.974 -7.251 -7.354 1.00 96.69 116 HIS A N 1
ATOM 939 C CA . HIS A 1 116 ? 14.082 -8.692 -7.127 1.00 96.69 116 HIS A CA 1
ATOM 940 C C . HIS A 1 116 ? 12.852 -9.467 -7.617 1.00 96.69 116 HIS A C 1
ATOM 942 O O . HIS A 1 116 ? 12.996 -10.580 -8.114 1.00 96.69 116 HIS A O 1
ATOM 948 N N . ILE A 1 117 ? 11.650 -8.902 -7.473 1.00 96.19 117 ILE A N 1
ATOM 949 C CA . ILE A 1 117 ? 10.424 -9.515 -7.999 1.00 96.19 117 ILE A CA 1
ATOM 950 C C . ILE A 1 117 ? 10.380 -9.369 -9.519 1.00 96.19 117 ILE A C 1
ATOM 952 O O . ILE A 1 117 ? 10.145 -10.359 -10.204 1.00 96.19 117 ILE A O 1
ATOM 956 N N . ALA A 1 118 ? 10.661 -8.171 -10.041 1.00 95.19 118 ALA A N 1
ATOM 957 C CA . ALA A 1 118 ? 10.662 -7.904 -11.477 1.00 95.19 118 ALA A CA 1
ATOM 958 C C . ALA A 1 118 ? 11.680 -8.770 -12.242 1.00 95.19 118 ALA A C 1
ATOM 960 O O . ALA A 1 118 ? 11.441 -9.117 -13.384 1.00 95.19 118 ALA A O 1
ATOM 961 N N . ALA A 1 119 ? 12.799 -9.169 -11.628 1.00 94.12 119 ALA A N 1
ATOM 962 C CA . ALA A 1 119 ? 13.793 -10.040 -12.265 1.00 94.12 119 ALA A CA 1
ATOM 963 C C . ALA A 1 119 ? 13.306 -11.482 -12.516 1.00 94.12 119 ALA A C 1
ATOM 965 O O . ALA A 1 119 ? 14.022 -12.261 -13.139 1.00 94.12 119 ALA A O 1
ATOM 966 N N . LYS A 1 120 ? 12.145 -11.865 -11.968 1.00 92.81 120 LYS A N 1
ATOM 967 C CA . LYS A 1 120 ? 11.602 -13.232 -12.012 1.00 92.81 120 LYS A CA 1
ATOM 968 C C . LYS A 1 120 ? 10.339 -13.365 -12.868 1.00 92.81 120 LYS A C 1
ATOM 970 O O . LYS A 1 120 ? 9.729 -14.434 -12.847 1.00 92.81 120 LYS A O 1
ATOM 975 N N . ILE A 1 121 ? 9.885 -12.279 -13.494 1.00 86.88 121 ILE A N 1
ATOM 976 C CA . ILE A 1 121 ? 8.636 -12.252 -14.274 1.00 86.88 121 ILE A CA 1
ATOM 977 C C . ILE A 1 121 ? 8.842 -12.792 -15.681 1.00 86.88 121 ILE A C 1
ATOM 979 O O . ILE A 1 121 ? 7.846 -13.381 -16.170 1.00 86.88 121 ILE A O 1
#

Sequence (121 aa):
MLEQIERRNRDFARRCKEIMELNHAPETLTSLATRAAESEAPCYYVSYDMAVRTVREYRRGELATISPLRRAMWEEISRKVAAFEQRGYGYHRAVETVLRTATASSFFISPVTARHIAAKI

Secondary structure (DSSP, 8-state):
-HHHHHHHHHHHHHHHHHHHHH--S---HHHHHHHHHHSPBSS--S-HHHHHHHHHHHHTT---S--HHHHHHHHHHHHHHHHHHTTT--HHHHHHHHHHHPPBSS----HHHHHHHHTT-